Protein AF-A0A645AQX8-F1 (afdb_monomer_lite)

Structure (mmCIF, N/CA/C/O backbone):
data_AF-A0A645AQX8-F1
#
_entry.id   AF-A0A645AQX8-F1
#
loop_
_atom_site.group_PDB
_atom_site.id
_atom_site.type_symbol
_atom_site.label_atom_id
_atom_site.label_alt_id
_atom_site.label_comp_id
_atom_site.label_asym_id
_atom_site.label_entity_id
_atom_site.label_seq_id
_atom_site.pdbx_PDB_ins_code
_atom_site.Cartn_x
_atom_site.Cartn_y
_atom_site.Cartn_z
_atom_site.occupancy
_atom_site.B_iso_or_equiv
_atom_site.auth_seq_id
_atom_site.auth_comp_id
_atom_site.auth_asym_id
_atom_site.auth_atom_id
_atom_site.pdbx_PDB_model_num
ATOM 1 N N . MET A 1 1 ? -17.585 -3.314 25.090 1.00 40.69 1 MET A N 1
ATOM 2 C CA . MET A 1 1 ? -16.903 -2.001 25.121 1.00 40.69 1 MET A CA 1
ATOM 3 C C . MET A 1 1 ? -15.395 -2.207 25.067 1.00 40.69 1 MET A C 1
ATOM 5 O O . MET A 1 1 ? -14.748 -2.276 26.105 1.00 40.69 1 MET A O 1
ATOM 9 N N . LYS A 1 2 ? -14.821 -2.339 23.871 1.00 40.28 2 LYS A N 1
ATOM 10 C CA . LYS A 1 2 ? -13.381 -2.168 23.677 1.00 40.28 2 LYS A CA 1
ATOM 11 C C . LYS A 1 2 ? -13.240 -1.010 22.713 1.00 40.28 2 LYS A C 1
ATOM 13 O O . LYS A 1 2 ? -13.670 -1.098 21.578 1.00 40.28 2 LYS A O 1
ATOM 18 N N . GLN A 1 3 ? -12.727 0.087 23.245 1.00 47.09 3 GLN A N 1
ATOM 19 C CA . GLN A 1 3 ? -12.230 1.239 22.517 1.00 47.09 3 GLN A CA 1
ATOM 20 C C . GLN A 1 3 ? -11.579 0.762 21.211 1.00 47.09 3 GLN A C 1
ATOM 22 O O . GLN A 1 3 ? -10.535 0.112 21.274 1.00 47.09 3 GLN A O 1
ATOM 27 N N . THR A 1 4 ? -12.187 1.046 20.051 1.00 55.56 4 THR A N 1
ATOM 28 C CA . THR A 1 4 ? -11.494 0.995 18.754 1.00 55.56 4 THR A CA 1
ATOM 29 C C . THR A 1 4 ? -10.133 1.620 18.983 1.00 55.56 4 THR A C 1
ATOM 31 O O . THR A 1 4 ? -10.047 2.793 19.361 1.00 55.56 4 THR A O 1
ATOM 34 N N . ASN A 1 5 ? -9.081 0.806 18.900 1.00 65.19 5 ASN A N 1
ATOM 35 C CA . ASN A 1 5 ? -7.737 1.222 19.256 1.00 65.19 5 ASN A CA 1
ATOM 36 C C . ASN A 1 5 ? -7.328 2.319 18.273 1.00 65.19 5 ASN A C 1
ATOM 38 O O . ASN A 1 5 ? -6.826 2.027 17.195 1.00 65.19 5 ASN A O 1
ATOM 42 N N . ILE A 1 6 ? -7.528 3.585 18.648 1.00 69.81 6 ILE A N 1
ATOM 43 C CA . ILE A 1 6 ? -7.138 4.775 17.876 1.00 69.81 6 ILE A CA 1
ATOM 44 C C . ILE A 1 6 ? -5.691 4.645 17.376 1.00 69.81 6 ILE A C 1
ATOM 46 O O . ILE A 1 6 ? -5.378 5.057 16.267 1.00 69.81 6 ILE A O 1
ATOM 50 N N . LYS A 1 7 ? -4.832 3.969 18.150 1.00 73.94 7 LYS A N 1
ATOM 51 C CA . LYS A 1 7 ? -3.463 3.600 17.768 1.00 73.94 7 LYS A CA 1
ATOM 52 C C . LYS A 1 7 ? -3.387 2.814 16.451 1.00 73.94 7 LYS A C 1
ATOM 54 O O . LYS A 1 7 ? -2.573 3.153 15.604 1.00 73.94 7 LYS A O 1
ATOM 59 N N . TRP A 1 8 ? -4.233 1.803 16.254 1.00 72.06 8 TRP A N 1
ATOM 60 C CA . TRP A 1 8 ? -4.274 1.002 15.024 1.00 72.06 8 TRP A CA 1
ATOM 61 C C . TRP A 1 8 ? -4.798 1.794 13.830 1.00 72.06 8 TRP A C 1
ATOM 63 O O . TRP A 1 8 ? -4.246 1.683 12.739 1.00 72.06 8 TRP A O 1
ATOM 73 N N . LEU A 1 9 ? -5.805 2.642 14.047 1.00 75.75 9 LEU A N 1
ATOM 74 C CA . LEU A 1 9 ? -6.321 3.533 13.008 1.00 75.75 9 LEU A CA 1
ATOM 75 C C . LEU A 1 9 ? -5.257 4.551 12.563 1.00 75.75 9 LEU A C 1
ATOM 77 O O . LEU A 1 9 ? -5.088 4.787 11.370 1.00 75.75 9 LEU A O 1
ATOM 81 N N . ILE A 1 10 ? -4.483 5.091 13.508 1.00 78.38 10 ILE A N 1
ATOM 82 C CA . ILE A 1 10 ? -3.345 5.973 13.220 1.00 78.38 10 ILE A CA 1
ATOM 83 C C . ILE A 1 10 ? -2.245 5.220 12.457 1.00 78.38 10 ILE A C 1
ATOM 85 O O . ILE A 1 10 ? -1.746 5.741 11.465 1.00 78.38 10 ILE A O 1
ATOM 89 N N . ILE A 1 11 ? -1.891 3.993 12.862 1.00 80.88 11 ILE A N 1
ATOM 90 C CA . ILE A 1 11 ? -0.899 3.166 12.145 1.00 80.88 11 ILE A CA 1
ATOM 91 C C . ILE A 1 11 ? -1.341 2.923 10.698 1.00 80.88 11 ILE A C 1
ATOM 93 O O . ILE A 1 11 ? -0.543 3.080 9.776 1.00 80.88 11 ILE A O 1
ATOM 97 N N . PHE A 1 12 ? -2.616 2.591 10.489 1.00 79.50 12 PHE A N 1
ATOM 98 C CA . PHE A 1 12 ? -3.178 2.378 9.159 1.00 79.50 12 PHE A CA 1
ATOM 99 C C . PHE A 1 12 ? -3.123 3.647 8.292 1.00 79.50 12 PHE A C 1
ATOM 101 O O . PHE A 1 12 ? -2.710 3.584 7.135 1.00 79.50 12 PHE A O 1
ATOM 108 N N . LEU A 1 13 ? -3.465 4.809 8.857 1.00 82.12 13 LEU A N 1
ATOM 109 C CA . LEU A 1 13 ? -3.387 6.099 8.161 1.00 82.12 13 LEU A CA 1
ATOM 110 C C . LEU A 1 13 ? -1.949 6.498 7.807 1.00 82.12 13 LEU A C 1
ATOM 112 O O . LEU A 1 13 ? -1.690 6.964 6.697 1.00 82.12 13 LEU A O 1
ATOM 116 N N . ILE A 1 14 ? -0.996 6.291 8.719 1.00 83.69 14 ILE A N 1
ATOM 117 C CA . ILE A 1 14 ? 0.423 6.563 8.456 1.00 83.69 14 ILE A CA 1
ATOM 118 C C . ILE A 1 14 ? 0.928 5.658 7.329 1.00 83.69 14 ILE A C 1
ATOM 120 O O . ILE A 1 14 ? 1.584 6.131 6.406 1.00 83.69 14 ILE A O 1
ATOM 124 N N . PHE A 1 15 ? 0.575 4.371 7.351 1.00 83.69 15 PHE A N 1
ATOM 125 C CA . PHE A 1 15 ? 0.956 3.442 6.290 1.00 83.69 15 PHE A CA 1
ATOM 126 C C . PHE A 1 15 ? 0.419 3.883 4.919 1.00 83.69 15 PHE A C 1
ATOM 128 O O . PHE A 1 15 ? 1.177 3.960 3.953 1.00 83.69 15 PHE A O 1
ATOM 135 N N . PHE A 1 16 ? -0.864 4.250 4.839 1.00 82.38 16 PHE A N 1
ATOM 136 C CA . PHE A 1 16 ? -1.481 4.694 3.587 1.00 82.38 16 PHE A CA 1
ATOM 137 C C . PHE A 1 16 ? -0.885 6.000 3.054 1.00 82.38 16 PHE A C 1
ATOM 139 O O . PHE A 1 16 ? -0.641 6.122 1.852 1.00 82.38 16 PHE A O 1
ATOM 146 N N . THR A 1 17 ? -0.620 6.968 3.933 1.00 84.19 17 THR A N 1
ATOM 147 C CA . THR A 1 17 ? -0.016 8.246 3.531 1.00 84.19 17 THR A CA 1
ATOM 148 C C . THR A 1 17 ? 1.412 8.046 3.028 1.00 84.19 17 THR A C 1
ATOM 150 O O . THR A 1 17 ? 1.742 8.545 1.956 1.00 84.19 17 THR A O 1
ATOM 153 N N . VAL A 1 18 ? 2.235 7.240 3.707 1.00 86.06 18 VAL A N 1
ATOM 154 C CA . VAL A 1 18 ? 3.603 6.925 3.261 1.00 86.06 18 VAL A CA 1
ATOM 155 C C . VAL A 1 18 ? 3.602 6.184 1.920 1.00 86.06 18 VAL A C 1
ATOM 157 O O . VAL A 1 18 ? 4.316 6.589 1.002 1.00 86.06 18 VAL A O 1
ATOM 160 N N . CYS A 1 19 ? 2.766 5.154 1.753 1.00 84.81 19 CYS A N 1
ATOM 161 C CA . CYS A 1 19 ? 2.644 4.444 0.476 1.00 84.81 19 CYS A CA 1
ATOM 162 C C . CYS A 1 19 ? 2.191 5.366 -0.664 1.00 84.81 19 CYS A C 1
ATOM 164 O O . CYS A 1 19 ? 2.740 5.291 -1.763 1.00 84.81 19 CYS A O 1
ATOM 166 N N . SER A 1 20 ? 1.235 6.263 -0.407 1.00 84.56 20 SER A N 1
ATOM 167 C CA . SER A 1 20 ? 0.778 7.246 -1.393 1.00 84.56 20 SER A CA 1
ATOM 168 C C . SER A 1 20 ? 1.902 8.186 -1.832 1.00 84.56 20 SER A C 1
ATOM 170 O O . SER A 1 20 ? 1.992 8.501 -3.016 1.00 84.56 20 SER A O 1
ATOM 172 N N . GLN A 1 21 ? 2.752 8.633 -0.905 1.00 85.56 21 GLN A N 1
ATOM 173 C CA . GLN A 1 21 ? 3.865 9.534 -1.216 1.00 85.56 21 GLN A CA 1
ATOM 174 C C . GLN A 1 21 ? 4.958 8.825 -2.023 1.00 85.56 21 GLN A C 1
ATOM 176 O O . GLN A 1 21 ? 5.452 9.374 -3.004 1.00 85.56 21 GLN A O 1
ATOM 181 N N . ILE A 1 22 ? 5.285 7.577 -1.674 1.00 85.94 22 ILE A N 1
ATOM 182 C CA . ILE A 1 22 ? 6.249 6.759 -2.429 1.00 85.94 22 ILE A CA 1
ATOM 183 C C . ILE A 1 22 ? 5.734 6.488 -3.848 1.00 85.94 22 ILE A C 1
ATOM 185 O O . ILE A 1 22 ? 6.475 6.650 -4.817 1.00 85.94 22 ILE A O 1
ATOM 189 N N . GLY A 1 23 ? 4.457 6.122 -3.986 1.00 84.19 23 GLY A N 1
ATOM 190 C CA . GLY A 1 23 ? 3.836 5.909 -5.293 1.00 84.19 23 GLY A CA 1
ATOM 191 C C . GLY A 1 23 ? 3.847 7.175 -6.150 1.00 84.19 23 GLY A C 1
ATOM 192 O O . GLY A 1 23 ? 4.199 7.117 -7.327 1.00 84.19 23 GLY A O 1
ATOM 193 N N . PHE A 1 24 ? 3.538 8.327 -5.550 1.00 85.56 24 PHE A N 1
ATOM 194 C CA . PHE A 1 24 ? 3.593 9.613 -6.237 1.00 85.56 24 PHE A CA 1
ATOM 195 C C . PHE A 1 24 ? 5.020 10.004 -6.642 1.00 85.56 24 PHE A C 1
ATOM 197 O O . PHE A 1 24 ? 5.222 10.480 -7.754 1.00 85.56 24 PHE A O 1
ATOM 204 N N . TYR A 1 25 ? 6.021 9.756 -5.793 1.00 84.94 25 TYR A N 1
ATOM 205 C CA . TYR A 1 25 ? 7.426 10.006 -6.119 1.00 84.94 25 TYR A CA 1
ATOM 206 C C . TYR A 1 25 ? 7.879 9.204 -7.346 1.00 84.94 25 TYR A C 1
ATOM 208 O O . TYR A 1 25 ? 8.456 9.756 -8.282 1.00 84.94 25 TYR A O 1
ATOM 216 N N . ILE A 1 26 ? 7.581 7.903 -7.371 1.00 84.50 26 ILE A N 1
ATOM 217 C CA . ILE A 1 26 ? 7.980 7.021 -8.473 1.00 84.50 26 ILE A CA 1
ATOM 218 C C . ILE A 1 26 ? 7.207 7.376 -9.750 1.00 84.50 26 ILE A C 1
ATOM 220 O O . ILE A 1 26 ? 7.813 7.618 -10.792 1.00 84.50 26 ILE A O 1
ATOM 224 N N . GLY A 1 27 ? 5.875 7.458 -9.673 1.00 83.75 27 GLY A N 1
ATOM 225 C CA . GLY A 1 27 ? 5.033 7.770 -10.830 1.00 83.75 27 GLY A CA 1
ATOM 226 C C . GLY A 1 27 ? 5.273 9.178 -11.379 1.00 83.75 27 GLY A C 1
ATOM 227 O O . GLY A 1 27 ? 5.326 9.369 -12.592 1.00 83.75 27 GLY A O 1
ATOM 228 N N . GLY A 1 28 ? 5.484 10.154 -10.495 1.00 83.88 28 GLY A N 1
ATOM 229 C CA . GLY A 1 28 ? 5.767 11.541 -10.850 1.00 83.88 28 GLY A CA 1
ATOM 230 C C . GLY A 1 28 ? 7.104 11.712 -11.568 1.00 83.88 28 GLY A C 1
ATOM 231 O O . GLY A 1 28 ? 7.170 12.474 -12.532 1.00 83.88 28 GLY A O 1
ATOM 232 N N . ASN A 1 29 ? 8.140 10.969 -11.156 1.00 83.12 29 ASN A N 1
ATOM 233 C CA . ASN A 1 29 ? 9.432 10.952 -11.848 1.00 83.12 29 ASN A CA 1
ATOM 234 C C . ASN A 1 29 ? 9.326 10.345 -13.251 1.00 83.12 29 ASN A C 1
ATOM 236 O O . ASN A 1 29 ? 9.894 10.888 -14.193 1.00 83.12 29 ASN A O 1
ATOM 240 N N . ILE A 1 30 ? 8.573 9.253 -13.409 1.00 85.62 30 ILE A N 1
ATOM 241 C CA . ILE A 1 30 ? 8.384 8.600 -14.714 1.00 85.62 30 ILE A CA 1
ATOM 242 C C . ILE A 1 30 ? 7.589 9.500 -15.671 1.00 85.62 30 ILE A C 1
ATOM 244 O O . ILE A 1 30 ? 7.911 9.588 -16.852 1.00 85.62 30 ILE A O 1
ATOM 248 N N . ALA A 1 31 ? 6.562 10.185 -15.169 1.00 84.81 31 ALA A N 1
ATOM 249 C CA . ALA A 1 31 ? 5.692 11.038 -15.975 1.00 84.81 31 ALA A CA 1
ATOM 250 C C . ALA A 1 31 ? 6.229 12.472 -16.179 1.00 84.81 31 ALA A C 1
ATOM 252 O O . ALA A 1 31 ? 5.581 13.271 -16.852 1.00 84.81 31 ALA A O 1
ATOM 253 N N . GLY A 1 32 ? 7.383 12.825 -15.596 1.00 83.56 32 GLY A N 1
ATOM 254 C CA . GLY A 1 32 ? 7.996 14.155 -15.734 1.00 83.56 32 GLY A CA 1
ATOM 255 C C . GLY A 1 32 ? 7.220 15.300 -15.066 1.00 83.56 32 GLY A C 1
ATOM 256 O O . GLY A 1 32 ? 7.485 16.466 -15.332 1.00 83.56 32 GLY A O 1
ATOM 257 N N . ILE A 1 33 ? 6.264 14.981 -14.192 1.00 83.88 33 ILE A N 1
ATOM 258 C CA . ILE A 1 33 ? 5.388 15.930 -13.475 1.00 83.88 33 ILE A CA 1
ATOM 259 C C . ILE A 1 33 ? 5.842 16.154 -12.026 1.00 83.88 33 ILE A C 1
ATOM 261 O O . ILE A 1 33 ? 5.086 16.663 -11.193 1.00 83.88 33 ILE A O 1
ATOM 265 N N . TYR A 1 34 ? 7.077 15.773 -11.702 1.00 77.69 34 TYR A N 1
ATOM 266 C CA . TYR A 1 34 ? 7.644 15.919 -10.367 1.00 77.69 34 TYR A CA 1
ATOM 267 C C . TYR A 1 34 ? 8.042 17.376 -10.080 1.00 77.69 34 TYR A C 1
ATOM 269 O O . TYR A 1 34 ? 9.206 17.758 -10.153 1.00 77.69 34 TYR A O 1
ATOM 277 N N . ASN A 1 35 ? 7.040 18.191 -9.753 1.00 84.12 35 ASN A N 1
ATOM 278 C CA . ASN A 1 35 ? 7.194 19.585 -9.347 1.00 84.12 35 ASN A CA 1
ATOM 279 C C . ASN A 1 35 ? 6.829 19.761 -7.872 1.00 84.12 35 ASN A C 1
ATOM 281 O O . ASN A 1 35 ? 5.956 19.063 -7.350 1.00 84.12 35 ASN A O 1
ATOM 285 N N . LEU A 1 36 ? 7.449 20.749 -7.220 1.00 81.31 36 LEU A N 1
ATOM 286 C CA . LEU A 1 36 ? 7.203 21.077 -5.811 1.00 81.31 36 LEU A CA 1
ATOM 287 C C . LEU A 1 36 ? 5.712 21.336 -5.526 1.00 81.31 36 LEU A C 1
ATOM 289 O O . LEU A 1 36 ? 5.196 20.915 -4.494 1.00 81.31 36 LEU A O 1
ATOM 293 N N . GLU A 1 37 ? 5.009 21.961 -6.472 1.00 84.56 37 GLU A N 1
ATOM 294 C CA . GLU A 1 37 ? 3.569 22.228 -6.392 1.00 84.56 37 GLU A CA 1
ATOM 295 C C . GLU A 1 37 ? 2.738 20.943 -6.327 1.00 84.56 37 GLU A C 1
ATOM 297 O O . GLU A 1 37 ? 1.824 20.831 -5.511 1.00 84.56 37 GLU A O 1
ATOM 302 N N . ASN A 1 38 ? 3.095 19.933 -7.122 1.00 83.44 38 ASN A N 1
ATOM 303 C CA . ASN A 1 38 ? 2.366 18.668 -7.152 1.00 83.44 38 ASN A CA 1
ATOM 304 C C . ASN A 1 38 ? 2.648 17.821 -5.900 1.00 83.44 38 ASN A C 1
ATOM 306 O O . ASN A 1 38 ? 1.757 17.120 -5.416 1.00 83.44 38 ASN A O 1
ATOM 310 N N . ILE A 1 39 ? 3.859 17.925 -5.338 1.00 83.81 39 ILE A N 1
ATOM 311 C CA . ILE A 1 39 ? 4.218 17.310 -4.050 1.00 83.81 39 ILE A CA 1
ATOM 312 C C . ILE A 1 39 ? 3.411 17.959 -2.922 1.00 83.81 39 ILE A C 1
ATOM 314 O O . ILE A 1 39 ? 2.798 17.268 -2.111 1.00 83.81 39 ILE A O 1
ATOM 318 N N . ALA A 1 40 ? 3.356 19.292 -2.889 1.00 84.31 40 ALA A N 1
ATOM 319 C CA . ALA A 1 40 ? 2.558 20.014 -1.907 1.00 84.31 40 ALA A CA 1
ATOM 320 C C . ALA A 1 40 ? 1.067 19.653 -2.028 1.00 84.31 40 ALA A C 1
ATOM 322 O O . ALA A 1 40 ? 0.421 19.366 -1.022 1.00 84.31 40 ALA A O 1
ATOM 323 N N . ALA A 1 41 ? 0.536 19.576 -3.252 1.00 85.94 41 ALA A N 1
ATOM 324 C CA . ALA A 1 41 ? -0.854 19.211 -3.504 1.00 85.94 41 ALA A CA 1
ATOM 325 C C . ALA A 1 41 ? -1.190 17.787 -3.029 1.00 85.94 41 ALA A C 1
ATOM 327 O O . ALA A 1 41 ? -2.218 17.577 -2.384 1.00 85.94 41 ALA A O 1
ATOM 328 N N . THR A 1 42 ? -0.321 16.806 -3.284 1.00 86.25 42 THR A N 1
ATOM 329 C CA . THR A 1 42 ? -0.527 15.425 -2.812 1.00 86.25 42 THR A CA 1
ATOM 330 C C . THR A 1 42 ? -0.389 15.293 -1.300 1.00 86.25 42 THR A C 1
ATOM 332 O O . THR A 1 42 ? -1.146 14.546 -0.672 1.00 86.25 42 THR A O 1
ATOM 335 N N . LEU A 1 43 ? 0.533 16.029 -0.680 1.00 86.38 43 LEU A N 1
ATOM 336 C CA . LEU A 1 43 ? 0.703 16.032 0.771 1.00 86.38 43 LEU A CA 1
ATOM 337 C C . LEU A 1 43 ? -0.502 16.668 1.480 1.00 86.38 43 LEU A C 1
ATOM 339 O O . LEU A 1 43 ? -1.025 16.102 2.440 1.00 86.38 43 LEU A O 1
ATOM 343 N N . VAL A 1 44 ? -1.008 17.789 0.961 1.00 88.56 44 VAL A N 1
ATOM 344 C CA . VAL A 1 44 ? -2.221 18.449 1.467 1.00 88.56 44 VAL A CA 1
ATOM 345 C C . VAL A 1 44 ? -3.460 17.580 1.229 1.00 88.56 44 VAL A C 1
ATOM 347 O O . VAL A 1 44 ? -4.250 17.364 2.144 1.00 88.56 44 VAL 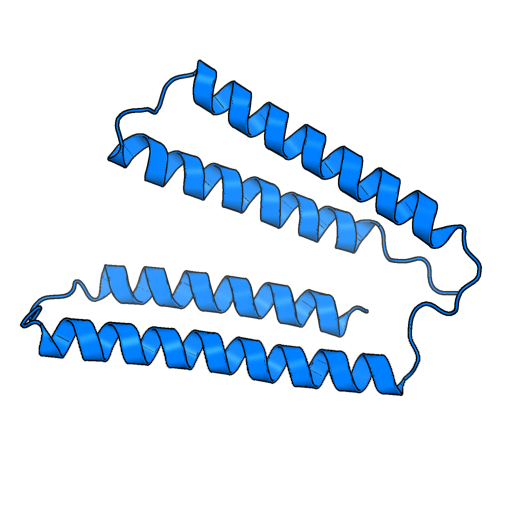A O 1
ATOM 350 N N . GLY A 1 45 ? -3.613 17.003 0.035 1.00 87.00 45 GLY A N 1
ATOM 351 C CA . GLY A 1 45 ? -4.750 16.138 -0.291 1.00 87.00 45 GLY A CA 1
ATOM 352 C C . GLY A 1 45 ? -4.826 14.893 0.598 1.00 87.00 45 GLY A C 1
ATOM 353 O O . GLY A 1 45 ? -5.884 14.579 1.145 1.00 87.00 45 GLY A O 1
ATOM 354 N N . SER A 1 46 ? -3.696 14.211 0.803 1.00 85.81 46 SER A N 1
ATOM 355 C CA . SER A 1 46 ? -3.630 13.008 1.647 1.00 85.81 46 SER A CA 1
ATOM 356 C C . SER A 1 46 ? -3.859 13.299 3.136 1.00 85.81 46 SER A C 1
ATOM 358 O O . SER A 1 46 ? -4.518 12.514 3.825 1.00 85.81 46 SER A O 1
ATOM 360 N N . SER A 1 47 ? -3.389 14.442 3.638 1.00 84.94 47 SER A N 1
ATOM 361 C CA . SER A 1 47 ? -3.630 14.859 5.025 1.00 84.94 47 SER A CA 1
ATOM 362 C C . SER A 1 47 ? -5.085 15.279 5.263 1.00 84.94 47 SER A C 1
ATOM 364 O O . SER A 1 47 ? -5.683 14.839 6.246 1.00 84.94 47 SER A O 1
ATOM 366 N N . ILE A 1 48 ? -5.709 16.014 4.335 1.00 88.94 48 ILE A N 1
ATOM 367 C CA . ILE A 1 48 ? -7.146 16.337 4.398 1.00 88.94 48 ILE A CA 1
ATOM 368 C C . ILE A 1 48 ? -7.993 15.058 4.377 1.00 88.94 48 ILE A C 1
ATOM 370 O O . ILE A 1 48 ? -8.873 14.891 5.223 1.00 88.94 48 ILE A O 1
ATOM 374 N N . ALA A 1 49 ? -7.705 14.125 3.465 1.00 86.38 49 ALA A N 1
ATOM 375 C CA . ALA A 1 49 ? -8.418 12.851 3.385 1.00 86.38 49 ALA A CA 1
ATOM 376 C C . ALA A 1 49 ? -8.312 12.04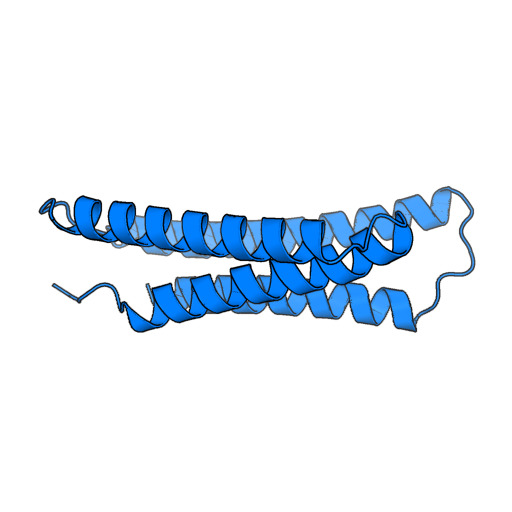8 4.694 1.00 86.38 49 ALA A C 1
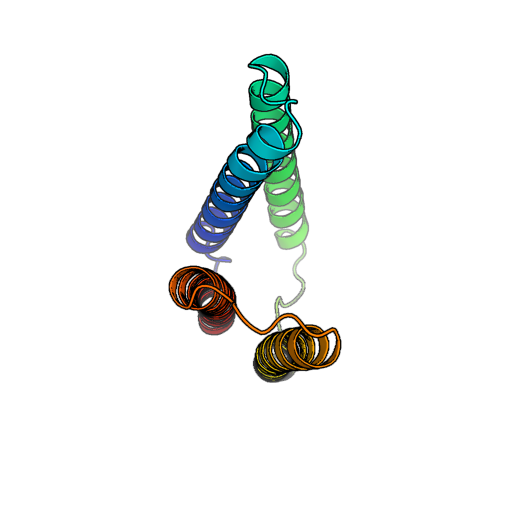ATOM 378 O O . ALA A 1 49 ? -9.305 11.499 5.175 1.00 86.38 49 ALA A O 1
ATOM 379 N N . SER A 1 50 ? -7.127 12.043 5.312 1.00 84.81 50 SER A N 1
ATOM 380 C CA . SER A 1 50 ? -6.889 11.382 6.599 1.00 84.81 50 SER A CA 1
ATOM 381 C C . SER A 1 50 ? -7.733 11.995 7.722 1.00 84.81 50 SER A C 1
ATOM 383 O O . SER A 1 50 ? -8.354 11.266 8.495 1.00 84.81 50 SER A O 1
ATOM 385 N N . ILE A 1 51 ? -7.815 13.329 7.790 1.00 85.44 51 ILE A N 1
ATOM 386 C CA . ILE A 1 51 ? -8.625 14.045 8.789 1.00 85.44 51 ILE A CA 1
ATOM 387 C C . ILE A 1 51 ? -10.113 13.734 8.608 1.00 85.44 51 ILE A C 1
ATOM 389 O O . ILE A 1 51 ? -10.797 13.420 9.583 1.00 85.44 51 ILE A O 1
ATOM 393 N N . ILE A 1 52 ? -10.614 13.770 7.369 1.00 86.88 52 ILE A N 1
ATOM 394 C CA . ILE A 1 52 ? -12.014 13.448 7.060 1.00 86.88 52 ILE A CA 1
ATOM 395 C C . ILE A 1 52 ? -12.348 12.024 7.524 1.00 86.88 52 ILE A C 1
ATOM 397 O O . ILE A 1 52 ? -13.367 11.812 8.184 1.00 86.88 52 ILE A O 1
ATOM 401 N N . LEU A 1 53 ? -11.471 11.057 7.248 1.00 85.19 53 LEU A N 1
ATOM 402 C CA . LEU A 1 53 ? -11.668 9.661 7.634 1.00 85.19 53 LEU A CA 1
ATOM 403 C C . LEU A 1 53 ? -11.707 9.480 9.161 1.00 85.19 53 LEU A C 1
ATOM 405 O O . LEU A 1 53 ? -12.561 8.754 9.678 1.00 85.19 53 LEU A O 1
ATOM 409 N N . VAL A 1 54 ? -10.849 10.190 9.900 1.00 83.75 54 VAL A N 1
ATOM 410 C CA . VAL A 1 54 ? -10.876 10.210 11.373 1.00 83.75 54 VAL A CA 1
ATOM 411 C C . VAL A 1 54 ? -12.195 10.784 11.893 1.00 83.75 54 VAL A C 1
ATOM 413 O O . VAL A 1 54 ? -12.822 10.178 12.762 1.00 83.75 54 VAL A O 1
ATOM 416 N N . VAL A 1 55 ? -12.653 11.916 11.349 1.00 83.44 55 VAL A N 1
ATOM 417 C CA . VAL A 1 55 ? -13.908 12.564 11.769 1.00 83.44 55 VAL A CA 1
ATOM 418 C C . VAL A 1 55 ? -15.110 11.652 11.526 1.00 83.44 55 VAL A C 1
ATOM 420 O O . VAL A 1 55 ? -15.941 11.491 12.422 1.00 83.44 55 VAL A O 1
ATOM 423 N N . ILE A 1 56 ? -15.183 11.014 10.353 1.00 82.75 56 ILE A N 1
ATOM 424 C CA . ILE A 1 56 ? -16.237 10.043 10.029 1.00 82.75 56 ILE A CA 1
ATOM 425 C C . ILE A 1 56 ? -16.222 8.895 11.038 1.00 82.75 56 ILE A C 1
ATOM 427 O O . ILE A 1 56 ? -17.268 8.559 11.590 1.00 82.75 56 ILE A O 1
ATOM 431 N N . THR A 1 57 ? -15.045 8.336 11.329 1.00 76.81 57 THR A N 1
ATOM 432 C CA . THR A 1 57 ? -14.917 7.187 12.236 1.00 76.81 57 THR A CA 1
ATOM 433 C C . THR A 1 57 ? -15.333 7.541 13.665 1.00 76.81 57 THR A C 1
ATOM 435 O O . THR A 1 57 ? -16.118 6.824 14.282 1.00 76.81 57 THR A O 1
ATOM 438 N N . ILE A 1 58 ? -14.885 8.689 14.184 1.00 77.94 58 ILE A N 1
ATOM 439 C CA . ILE A 1 58 ? -15.266 9.163 15.523 1.00 77.94 58 ILE A CA 1
ATOM 440 C C . ILE A 1 58 ? -16.776 9.408 15.603 1.00 77.94 58 ILE A C 1
ATOM 442 O O . ILE A 1 58 ? -17.405 9.071 16.606 1.00 77.94 58 ILE A O 1
ATOM 446 N N . ASN A 1 59 ? -17.374 10.000 14.566 1.00 75.06 59 ASN A N 1
ATOM 447 C CA . ASN A 1 59 ? -18.804 10.291 14.557 1.00 75.06 59 ASN A CA 1
ATOM 448 C C . ASN A 1 59 ? -19.657 9.022 14.413 1.00 75.06 59 ASN A C 1
ATOM 450 O O . ASN A 1 59 ? -20.734 8.930 15.000 1.00 75.06 59 ASN A O 1
ATOM 454 N N . HIS A 1 60 ? -19.168 8.030 13.670 1.00 67.12 60 HIS A N 1
ATOM 455 C CA . HIS A 1 60 ? -19.825 6.738 13.515 1.00 67.12 60 HIS A CA 1
ATOM 456 C C . HIS A 1 60 ? -19.822 5.941 14.829 1.00 67.12 60 HIS A C 1
ATOM 458 O O . HIS A 1 60 ? -20.861 5.417 15.226 1.00 67.12 60 HIS A O 1
ATOM 464 N N . ASN A 1 61 ? -18.712 5.965 15.573 1.00 65.56 61 ASN A N 1
ATOM 465 C CA . ASN A 1 61 ? -18.565 5.230 16.837 1.00 65.56 61 ASN A CA 1
ATOM 466 C C . ASN A 1 61 ? -19.332 5.854 18.018 1.00 65.56 61 ASN A C 1
ATOM 468 O O . ASN A 1 61 ? -19.389 5.269 19.097 1.00 65.56 61 ASN A O 1
ATOM 472 N N . LYS A 1 62 ? -19.966 7.022 17.831 1.00 63.44 62 LYS A N 1
ATOM 473 C CA . LYS A 1 62 ? -20.943 7.571 18.790 1.00 63.44 62 LYS A CA 1
ATOM 474 C C . LYS A 1 62 ? -22.292 6.848 18.740 1.00 63.44 62 LYS A C 1
ATOM 476 O O . LYS A 1 62 ? -23.083 6.987 19.671 1.00 63.44 62 LYS A O 1
ATOM 481 N N . LYS A 1 63 ? -22.588 6.105 17.668 1.00 59.56 63 LYS A N 1
ATOM 482 C CA . LYS A 1 63 ? -23.809 5.300 17.578 1.00 59.56 63 LYS A CA 1
ATOM 483 C C . LYS A 1 63 ? -23.583 3.984 18.317 1.00 59.56 63 LYS A C 1
ATOM 485 O O . LYS A 1 63 ? -22.630 3.270 18.038 1.00 59.56 63 LYS A O 1
ATOM 490 N N . ASN A 1 64 ? -24.480 3.668 19.248 1.00 57.78 64 ASN A N 1
ATOM 491 C CA . ASN A 1 64 ? -24.414 2.512 20.149 1.00 57.78 64 ASN A CA 1
ATOM 492 C C . ASN A 1 64 ? -24.789 1.190 19.437 1.00 57.78 64 ASN A C 1
ATOM 494 O O . ASN A 1 64 ? -25.595 0.402 19.925 1.00 57.78 64 ASN A O 1
ATOM 498 N N . ILE A 1 65 ? -24.276 0.998 18.223 1.00 61.66 65 ILE A N 1
ATOM 499 C CA . ILE A 1 65 ? -24.485 -0.198 17.410 1.00 61.66 65 ILE A CA 1
ATOM 500 C C . ILE A 1 65 ? -23.362 -1.169 17.796 1.00 61.66 65 ILE A C 1
ATOM 502 O O . ILE A 1 65 ? -22.206 -0.741 17.833 1.00 61.66 65 ILE A O 1
ATOM 506 N N . PRO A 1 66 ? -23.650 -2.441 18.123 1.00 61.38 66 PRO A N 1
ATOM 507 C CA . PRO A 1 66 ? -22.594 -3.419 18.357 1.00 61.38 66 PRO A CA 1
ATOM 508 C C . PRO A 1 6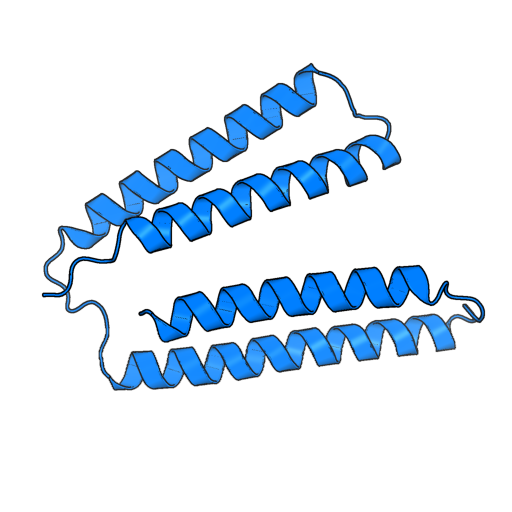6 ? -21.684 -3.492 17.123 1.00 61.38 66 PRO A C 1
ATOM 510 O O . PRO A 1 66 ? -22.160 -3.672 16.006 1.00 61.38 66 PRO A O 1
ATOM 513 N N . GLU A 1 67 ? -20.384 -3.292 17.346 1.00 63.28 67 GLU A N 1
ATOM 514 C CA . GLU A 1 67 ? -19.400 -3.025 16.289 1.00 63.28 67 GLU A CA 1
ATOM 515 C C . GLU A 1 67 ? -19.223 -4.228 15.352 1.00 63.28 67 GLU A C 1
ATOM 517 O O . GLU A 1 67 ? -19.199 -4.048 14.139 1.00 63.28 67 GLU A O 1
ATOM 522 N N . PHE A 1 68 ? -19.183 -5.452 15.893 1.00 63.97 68 PHE A N 1
ATOM 523 C CA . PHE A 1 68 ? -19.119 -6.695 15.123 1.00 63.97 68 PHE A CA 1
ATOM 524 C C . PHE A 1 68 ? -19.728 -7.871 15.901 1.00 63.97 68 PHE A C 1
ATOM 526 O O . PHE A 1 68 ? -19.463 -8.041 17.090 1.00 63.97 68 PHE A O 1
ATOM 533 N N . ASP A 1 69 ? -20.525 -8.692 15.214 1.00 76.06 69 ASP A N 1
ATOM 534 C CA . ASP A 1 69 ? -20.942 -10.022 15.680 1.00 76.06 69 ASP A CA 1
ATOM 535 C C . ASP A 1 69 ? -19.802 -11.035 15.439 1.00 76.06 69 ASP A C 1
ATOM 537 O O . ASP A 1 69 ? -19.024 -10.880 14.492 1.00 76.06 69 ASP A O 1
ATOM 541 N N . GLU A 1 70 ? -19.697 -12.093 16.249 1.00 75.88 70 GLU A N 1
ATOM 542 C CA . GLU A 1 70 ? -18.647 -13.122 16.124 1.00 75.88 70 GLU A CA 1
ATOM 543 C C . GLU A 1 70 ? -18.629 -13.739 14.718 1.00 75.88 70 GLU A C 1
ATOM 545 O O . GLU A 1 70 ? -17.571 -14.003 14.133 1.00 75.88 70 GLU A O 1
ATOM 550 N N . ARG A 1 71 ? -19.819 -13.887 14.125 1.00 76.94 71 ARG A N 1
ATOM 551 C CA . ARG A 1 71 ? -19.997 -14.368 12.754 1.00 76.94 71 ARG A CA 1
ATOM 552 C C . ARG A 1 71 ? -19.377 -13.428 11.719 1.00 76.94 71 ARG A C 1
ATOM 554 O O . ARG A 1 71 ? -18.810 -13.896 10.731 1.00 76.94 71 ARG A O 1
ATOM 561 N N . SER A 1 72 ? -19.447 -12.120 11.948 1.00 78.75 72 SER A N 1
ATOM 562 C CA . SER A 1 72 ? -18.874 -11.110 11.057 1.00 78.75 72 SER A CA 1
ATOM 563 C C . SER A 1 72 ? -17.347 -11.120 11.104 1.00 78.75 72 SER A C 1
ATOM 565 O O . SER A 1 72 ? -16.719 -11.022 10.054 1.00 78.75 72 SER A O 1
ATOM 567 N N . ILE A 1 73 ? -16.741 -11.328 12.279 1.00 78.44 73 ILE A N 1
ATOM 568 C CA . ILE A 1 73 ? -15.277 -11.432 12.429 1.00 78.44 73 ILE A CA 1
ATOM 569 C C . ILE A 1 73 ? -14.746 -12.668 11.692 1.00 78.44 73 ILE A C 1
ATOM 571 O O . ILE A 1 73 ? -13.776 -12.582 10.933 1.00 78.44 73 ILE A O 1
ATOM 575 N N . ALA A 1 74 ? -15.415 -13.815 11.854 1.00 81.88 74 ALA A N 1
ATOM 576 C CA . ALA A 1 74 ? -15.064 -15.039 11.136 1.00 81.88 74 ALA A CA 1
ATOM 577 C C . ALA A 1 74 ? -15.167 -14.857 9.610 1.00 81.88 74 ALA A C 1
ATOM 579 O O . ALA A 1 74 ? -14.282 -15.290 8.867 1.00 81.88 74 ALA A O 1
ATOM 580 N N . LEU A 1 75 ? -16.208 -14.161 9.140 1.00 83.69 75 LEU A N 1
ATOM 581 C CA . LEU A 1 75 ? -16.376 -13.837 7.725 1.00 83.69 75 LEU A CA 1
ATOM 582 C C . LEU A 1 75 ? -15.257 -12.913 7.219 1.00 83.69 75 LEU A C 1
ATOM 584 O O . LEU A 1 75 ? -14.684 -13.174 6.166 1.00 83.69 75 LEU A O 1
ATOM 588 N N . MET A 1 76 ? -14.898 -11.878 7.983 1.00 82.19 76 MET A N 1
ATOM 589 C CA . MET A 1 76 ? -13.846 -10.918 7.626 1.00 82.19 76 MET A CA 1
ATOM 590 C C . MET A 1 76 ? -12.477 -11.587 7.480 1.00 82.19 76 MET A C 1
ATOM 592 O O . MET A 1 76 ? -11.729 -11.285 6.550 1.00 82.19 76 MET A O 1
ATOM 596 N N . LYS A 1 77 ? -12.172 -12.550 8.356 1.00 82.94 77 LYS A N 1
ATOM 597 C CA . LYS A 1 77 ? -10.957 -13.363 8.264 1.00 82.94 77 LYS A CA 1
ATOM 598 C C . LYS A 1 77 ? -10.945 -14.232 7.006 1.00 82.94 77 LYS A C 1
ATOM 600 O O . LYS A 1 77 ? -9.937 -14.288 6.309 1.00 82.94 77 LYS A O 1
ATOM 605 N N . ASN A 1 78 ? -12.058 -14.885 6.682 1.00 85.06 78 ASN A N 1
ATOM 606 C CA . ASN A 1 78 ? -12.139 -15.714 5.479 1.00 85.06 78 ASN A CA 1
ATOM 607 C C . ASN A 1 78 ? -12.023 -14.865 4.208 1.00 85.06 78 ASN A C 1
ATOM 609 O O . ASN A 1 78 ? -11.249 -15.195 3.313 1.00 85.06 78 ASN A O 1
ATOM 613 N N . VAL A 1 79 ? -12.732 -13.736 4.154 1.00 86.62 79 VAL A N 1
ATOM 614 C CA . VAL A 1 79 ? -12.677 -12.791 3.031 1.00 86.62 79 VAL A CA 1
ATOM 615 C C . VAL A 1 79 ? -11.259 -12.261 2.824 1.00 86.62 79 VAL A C 1
ATOM 617 O O . VAL A 1 79 ? -10.800 -12.214 1.687 1.00 86.62 79 VAL A O 1
ATOM 620 N N . SER A 1 80 ? -10.522 -11.930 3.886 1.00 85.94 80 SER A N 1
ATOM 621 C CA . SER A 1 80 ? -9.141 -11.459 3.729 1.00 85.94 80 SER A CA 1
ATOM 622 C C . SER A 1 80 ? -8.199 -12.529 3.202 1.00 85.94 80 SER A C 1
ATOM 624 O O . SER A 1 80 ? -7.360 -12.230 2.352 1.00 85.94 80 SER A O 1
ATOM 626 N N . HIS A 1 81 ? -8.379 -13.784 3.621 1.00 86.25 81 HIS A N 1
ATOM 627 C CA . HIS A 1 81 ? -7.657 -14.904 3.035 1.00 86.25 81 HIS A CA 1
ATOM 628 C C . HIS A 1 81 ? -7.982 -15.062 1.545 1.00 86.25 81 HIS A C 1
ATOM 630 O O . HIS A 1 81 ? -7.052 -15.202 0.751 1.00 86.25 81 HIS A O 1
ATOM 636 N N . TYR A 1 82 ? -9.254 -14.982 1.141 1.00 89.38 82 TYR A N 1
ATOM 637 C CA . TYR A 1 82 ? -9.632 -15.051 -0.274 1.00 89.38 82 TYR A CA 1
ATOM 638 C C . TYR A 1 82 ? -9.031 -13.907 -1.093 1.00 89.38 82 TYR A C 1
ATOM 640 O O . TYR A 1 82 ? -8.471 -14.156 -2.157 1.00 89.38 82 TYR A O 1
ATOM 648 N N . ILE A 1 83 ? -9.084 -12.673 -0.585 1.00 88.31 83 ILE A N 1
ATOM 649 C CA . ILE A 1 83 ? -8.510 -11.503 -1.260 1.00 88.31 83 ILE A CA 1
ATOM 650 C C . ILE A 1 83 ? -6.993 -11.659 -1.409 1.00 88.31 83 ILE A C 1
ATOM 652 O O . ILE A 1 83 ? -6.466 -11.446 -2.498 1.00 88.31 83 ILE A O 1
ATOM 656 N N . ALA A 1 84 ? -6.288 -12.086 -0.357 1.00 89.00 84 ALA A N 1
ATOM 657 C CA . ALA A 1 84 ? -4.845 -12.312 -0.413 1.00 89.00 84 ALA A CA 1
ATOM 658 C C . ALA A 1 84 ? -4.463 -13.350 -1.483 1.00 89.00 84 ALA A C 1
ATOM 660 O O . ALA A 1 84 ? -3.559 -13.112 -2.284 1.00 89.00 84 ALA A O 1
ATOM 661 N N . HIS A 1 85 ? -5.188 -14.472 -1.547 1.00 89.44 85 HIS A N 1
ATOM 662 C CA . HIS A 1 85 ? -4.955 -15.491 -2.572 1.00 89.44 85 HIS A CA 1
ATOM 663 C C . HIS A 1 85 ? -5.313 -14.986 -3.972 1.00 89.44 85 HIS A C 1
ATOM 665 O O . HIS A 1 85 ? -4.568 -15.251 -4.910 1.00 89.44 85 HIS A O 1
ATOM 671 N N . ALA A 1 86 ? -6.399 -14.225 -4.121 1.00 91.62 86 ALA A N 1
ATOM 672 C CA . ALA A 1 86 ? -6.788 -13.639 -5.399 1.00 91.62 86 ALA A CA 1
ATOM 673 C C . ALA A 1 86 ? -5.710 -12.687 -5.941 1.00 91.62 86 ALA A C 1
ATOM 675 O O . ALA A 1 86 ? -5.352 -12.789 -7.111 1.00 91.62 86 ALA A O 1
ATOM 676 N N . PHE A 1 87 ? -5.133 -11.821 -5.100 1.00 90.19 87 PHE A N 1
ATOM 677 C CA . PHE A 1 87 ? -4.030 -10.936 -5.500 1.00 90.19 87 PHE A CA 1
ATOM 678 C C . PHE A 1 87 ? -2.789 -11.711 -5.960 1.00 90.19 87 PHE A C 1
ATOM 680 O O . PHE A 1 87 ? -2.192 -11.367 -6.983 1.00 90.19 87 PHE A O 1
ATOM 687 N N . LEU A 1 88 ? -2.414 -12.778 -5.249 1.00 91.44 88 LEU A N 1
ATOM 688 C CA . LEU A 1 88 ? -1.299 -13.640 -5.654 1.00 91.44 88 LEU A CA 1
ATOM 689 C C . LEU A 1 88 ? -1.590 -14.372 -6.971 1.00 91.44 88 LEU A C 1
ATOM 691 O O . LEU A 1 88 ? -0.716 -14.469 -7.830 1.00 91.44 88 LEU A O 1
ATOM 695 N N . LEU A 1 89 ? -2.826 -14.837 -7.160 1.00 93.56 89 LEU A N 1
ATOM 696 C CA . LEU A 1 89 ? -3.253 -15.514 -8.382 1.00 93.56 89 LEU A CA 1
ATOM 697 C C . LEU A 1 89 ? -3.206 -14.551 -9.577 1.00 93.56 89 LEU A C 1
ATOM 699 O O . LEU A 1 89 ? -2.602 -14.874 -10.595 1.00 93.56 89 LEU A O 1
ATOM 703 N N . ILE A 1 90 ? -3.746 -13.338 -9.428 1.00 92.94 90 ILE A N 1
ATOM 704 C CA . ILE A 1 90 ? -3.669 -12.280 -10.447 1.00 92.94 90 ILE A CA 1
ATOM 705 C C . ILE A 1 90 ? -2.208 -11.977 -10.797 1.00 92.94 90 ILE A C 1
ATOM 707 O O . ILE A 1 90 ? -1.865 -11.892 -11.973 1.00 92.94 90 ILE A O 1
ATOM 711 N N . SER A 1 91 ? -1.333 -11.883 -9.795 1.00 89.38 91 SER A N 1
ATOM 712 C CA 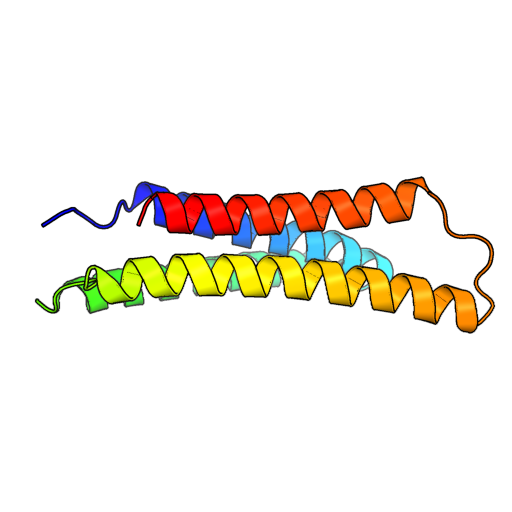. SER A 1 91 ? 0.102 -11.642 -10.004 1.00 89.38 91 SER A CA 1
ATOM 713 C C . SER A 1 91 ? 0.759 -12.760 -10.823 1.00 89.38 91 SER A C 1
ATOM 715 O O . SER A 1 91 ? 1.546 -12.493 -11.727 1.00 89.38 91 SER A O 1
ATOM 717 N N . CYS A 1 92 ? 0.395 -14.016 -10.554 1.00 89.62 92 CYS A N 1
ATOM 718 C CA . CYS A 1 92 ? 0.864 -15.170 -11.319 1.00 89.62 92 CYS A CA 1
ATOM 719 C C . CYS A 1 92 ? 0.362 -15.135 -12.773 1.00 89.62 92 CYS A C 1
ATOM 721 O O . CYS A 1 92 ? 1.141 -15.328 -13.706 1.00 89.62 92 CYS A O 1
ATOM 723 N N . VAL A 1 93 ? -0.918 -14.807 -12.977 1.00 93.44 93 VAL A N 1
ATOM 724 C CA . VAL A 1 93 ? -1.515 -14.663 -14.315 1.00 93.44 93 VAL A CA 1
ATOM 725 C C . VAL A 1 93 ? -0.822 -13.563 -15.113 1.00 93.44 93 VAL A C 1
ATOM 727 O O . VAL A 1 93 ? -0.529 -13.768 -16.285 1.00 93.44 93 VAL A O 1
ATOM 730 N N . ILE A 1 94 ? -0.506 -12.426 -14.490 1.00 90.50 94 ILE A N 1
ATOM 731 C CA . ILE A 1 94 ? 0.221 -11.333 -15.146 1.00 90.50 94 ILE A CA 1
ATOM 732 C C . ILE A 1 94 ? 1.574 -11.831 -15.665 1.00 90.50 94 ILE A C 1
ATOM 734 O O . ILE A 1 94 ? 1.876 -11.640 -16.839 1.00 90.50 94 ILE A O 1
ATOM 738 N N . ILE A 1 95 ? 2.360 -12.526 -14.837 1.00 87.94 95 ILE A N 1
ATOM 739 C CA . ILE A 1 95 ? 3.671 -13.059 -15.247 1.00 87.94 95 ILE A CA 1
ATOM 740 C C . ILE A 1 95 ? 3.527 -14.053 -16.411 1.00 87.94 95 ILE A C 1
ATOM 742 O O . ILE A 1 95 ? 4.297 -13.993 -17.371 1.00 87.94 95 ILE A O 1
ATOM 746 N N . LEU A 1 96 ? 2.517 -14.928 -16.368 1.00 88.69 96 LEU A N 1
ATOM 747 C CA . LEU A 1 96 ? 2.230 -15.864 -17.458 1.00 88.69 96 LEU A CA 1
ATOM 748 C C . LEU A 1 96 ? 1.868 -15.137 -18.758 1.00 88.69 96 LEU A C 1
ATOM 750 O O . LEU A 1 96 ? 2.392 -15.476 -19.816 1.00 88.69 96 LEU A O 1
ATOM 754 N N . VAL A 1 97 ? 1.019 -14.112 -18.688 1.00 90.81 97 VAL A N 1
ATOM 755 C CA . VAL A 1 97 ? 0.640 -13.305 -19.854 1.00 90.81 97 VAL A CA 1
ATOM 756 C C . VAL A 1 97 ? 1.854 -12.578 -20.438 1.00 90.81 97 VAL A C 1
ATOM 758 O O . VAL A 1 97 ? 2.038 -12.606 -21.652 1.00 90.81 97 VAL A O 1
ATOM 761 N N . LEU A 1 98 ? 2.721 -11.989 -19.605 1.00 87.19 98 LEU A N 1
ATOM 762 C CA . LEU A 1 98 ? 3.964 -11.364 -20.077 1.00 87.19 98 LEU A CA 1
ATOM 763 C C . LEU A 1 98 ? 4.861 -12.369 -20.813 1.00 87.19 98 LEU A C 1
ATOM 765 O O . LEU A 1 98 ? 5.413 -12.046 -21.865 1.00 87.19 98 LEU A O 1
ATOM 769 N N . SER A 1 99 ? 4.964 -13.595 -20.294 1.00 84.62 99 SER A N 1
ATOM 770 C CA . SER A 1 99 ? 5.732 -14.663 -20.935 1.00 84.62 99 SER A CA 1
ATOM 771 C C . SER A 1 99 ? 5.159 -15.049 -22.304 1.00 84.62 99 SER A C 1
ATOM 773 O O . SER A 1 99 ? 5.923 -15.246 -23.247 1.00 84.62 99 SER A O 1
ATOM 775 N N . LEU A 1 100 ? 3.829 -15.094 -22.445 1.00 88.69 100 LEU A N 1
ATOM 776 C CA . LEU A 1 100 ? 3.153 -15.403 -23.711 1.00 88.69 100 LEU A CA 1
ATOM 777 C C . LEU A 1 100 ? 3.276 -14.284 -24.758 1.00 88.69 100 LEU A C 1
ATOM 779 O O . LEU A 1 100 ? 3.285 -14.571 -25.952 1.00 88.69 100 LEU A O 1
ATOM 783 N N . ILE A 1 101 ? 3.405 -13.024 -24.330 1.00 90.88 101 ILE A N 1
ATOM 784 C CA . ILE A 1 101 ? 3.615 -11.856 -25.210 1.00 90.88 101 ILE A CA 1
ATOM 785 C C . ILE A 1 101 ? 5.065 -11.797 -25.750 1.00 90.88 101 ILE A C 1
ATOM 787 O O . ILE A 1 101 ? 5.389 -10.958 -26.587 1.00 90.88 101 ILE A O 1
ATOM 791 N N . GLY A 1 102 ? 5.939 -12.720 -25.331 1.00 83.81 102 GLY A N 1
ATOM 792 C CA . GLY A 1 102 ? 7.326 -12.802 -25.801 1.00 83.81 102 GLY A CA 1
ATOM 793 C C . GLY A 1 102 ? 8.306 -11.954 -24.986 1.00 83.81 102 GLY A C 1
ATOM 794 O O . GLY A 1 102 ? 9.427 -11.700 -25.428 1.00 83.81 102 GLY A O 1
ATOM 795 N N . VAL A 1 103 ? 7.918 -11.517 -23.782 1.00 83.31 103 VAL A N 1
ATOM 796 C CA . VAL A 1 103 ? 8.845 -10.884 -22.834 1.00 83.31 103 VAL A CA 1
ATOM 797 C C . VAL A 1 103 ? 9.655 -11.987 -22.150 1.00 83.31 103 VAL A C 1
ATOM 799 O O . VAL A 1 103 ? 9.217 -12.587 -21.171 1.00 83.31 103 VAL A O 1
ATOM 802 N N . HIS A 1 104 ? 10.835 -12.288 -22.694 1.00 72.62 104 HIS A N 1
ATOM 803 C CA . HIS A 1 104 ? 11.689 -13.383 -22.211 1.00 72.62 104 HIS A CA 1
ATOM 804 C C . HIS A 1 104 ? 12.676 -12.971 -21.114 1.00 72.62 104 HIS A C 1
ATOM 806 O O . HIS A 1 104 ? 13.127 -13.814 -20.342 1.00 72.62 104 HIS A O 1
ATOM 812 N N . THR A 1 105 ? 13.012 -11.686 -21.028 1.00 80.19 105 THR A N 1
ATOM 813 C CA . THR A 1 105 ? 13.964 -11.162 -20.047 1.00 80.19 105 THR A CA 1
ATOM 814 C C . THR A 1 105 ? 13.235 -10.239 -19.090 1.00 80.19 105 THR A C 1
ATOM 816 O O . THR A 1 105 ? 12.930 -9.096 -19.429 1.00 80.19 105 THR A O 1
ATOM 819 N N . ILE A 1 106 ? 12.943 -10.746 -17.896 1.00 80.62 106 ILE A N 1
ATOM 820 C CA . ILE A 1 106 ? 12.466 -9.930 -16.784 1.00 80.62 106 ILE A CA 1
ATOM 821 C C . ILE A 1 106 ? 13.556 -9.940 -15.720 1.00 80.62 106 ILE A C 1
ATOM 823 O O . ILE A 1 106 ? 14.020 -11.008 -15.314 1.00 80.62 106 ILE A O 1
ATOM 827 N N . ASP A 1 107 ? 13.953 -8.755 -15.259 1.00 86.00 107 ASP A N 1
ATOM 828 C CA . ASP A 1 107 ? 14.903 -8.637 -14.162 1.00 86.00 107 ASP A CA 1
ATOM 829 C C . ASP A 1 107 ? 14.333 -9.302 -12.908 1.00 86.00 107 ASP A C 1
ATOM 831 O O . ASP A 1 107 ? 13.303 -8.898 -12.360 1.00 86.00 107 ASP A O 1
ATOM 835 N N . ILE A 1 108 ? 15.044 -10.316 -12.415 1.00 86.00 108 ILE A N 1
ATOM 836 C CA . ILE A 1 108 ? 14.669 -11.072 -11.211 1.00 86.00 108 ILE A CA 1
ATOM 837 C C . ILE A 1 108 ? 14.516 -10.124 -10.013 1.00 86.00 108 ILE A C 1
ATOM 839 O O . ILE A 1 108 ? 13.636 -10.307 -9.173 1.00 86.00 108 ILE A O 1
ATOM 843 N N . GLN A 1 109 ? 15.333 -9.067 -9.966 1.00 85.44 109 GLN A N 1
ATOM 844 C CA . GLN A 1 109 ? 15.275 -8.035 -8.931 1.00 85.44 109 GLN A CA 1
ATOM 845 C C . GLN A 1 109 ? 13.950 -7.258 -8.962 1.00 85.44 109 GLN A C 1
ATOM 847 O O . GLN A 1 109 ? 13.388 -6.974 -7.905 1.00 85.44 109 GLN A O 1
ATOM 852 N N . ALA A 1 110 ? 13.409 -6.970 -10.150 1.00 84.94 110 ALA A N 1
ATOM 853 C CA . ALA A 1 110 ? 12.139 -6.265 -10.303 1.00 84.94 110 ALA A CA 1
ATOM 854 C C . ALA A 1 110 ? 10.951 -7.135 -9.861 1.00 84.94 110 ALA A C 1
ATOM 856 O O . ALA A 1 110 ? 10.070 -6.660 -9.145 1.00 84.94 110 ALA A O 1
ATOM 857 N N . ILE A 1 111 ? 10.960 -8.427 -10.212 1.00 87.19 111 ILE A N 1
ATOM 858 C CA . ILE A 1 111 ? 9.950 -9.392 -9.747 1.00 87.19 111 ILE A CA 1
ATOM 859 C C . ILE A 1 111 ? 10.017 -9.542 -8.223 1.00 87.19 111 ILE A C 1
ATOM 861 O O . ILE A 1 111 ? 8.984 -9.509 -7.554 1.00 87.19 111 ILE A O 1
ATOM 865 N N . ALA A 1 112 ? 11.220 -9.672 -7.658 1.00 86.31 112 ALA A N 1
ATOM 866 C CA . ALA A 1 112 ? 11.404 -9.795 -6.215 1.00 86.31 112 ALA A CA 1
ATOM 867 C C . ALA A 1 112 ? 10.898 -8.548 -5.465 1.00 86.31 112 ALA A C 1
ATOM 869 O O . ALA A 1 112 ? 10.164 -8.673 -4.480 1.00 86.31 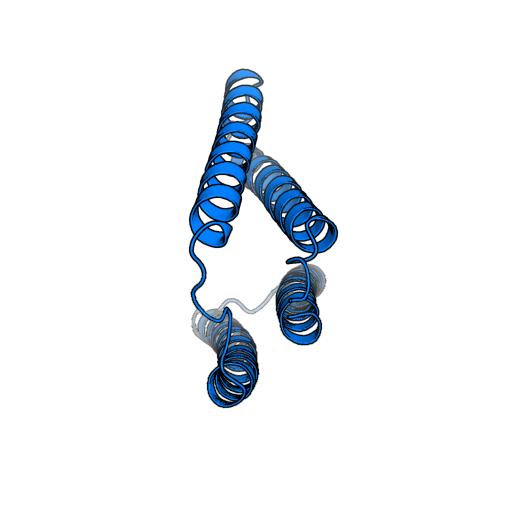112 ALA A O 1
ATOM 870 N N . ALA A 1 113 ? 11.218 -7.346 -5.958 1.00 87.62 113 ALA A N 1
ATOM 871 C CA . ALA A 1 113 ? 10.699 -6.093 -5.413 1.00 87.62 113 ALA A CA 1
ATOM 872 C C . ALA A 1 113 ? 9.162 -6.037 -5.488 1.00 87.62 113 ALA A C 1
ATOM 874 O O . ALA A 1 113 ? 8.505 -5.762 -4.487 1.00 87.62 113 ALA A O 1
ATOM 875 N N . TYR A 1 114 ? 8.575 -6.392 -6.630 1.00 88.94 114 TYR A N 1
ATOM 876 C CA . TYR A 1 114 ? 7.124 -6.436 -6.809 1.00 88.94 114 TYR A CA 1
ATOM 877 C C . TYR A 1 114 ? 6.425 -7.398 -5.831 1.00 88.94 114 TYR A C 1
ATOM 879 O O . TYR A 1 114 ? 5.499 -6.998 -5.120 1.00 88.94 114 TYR A O 1
ATOM 887 N N . LEU A 1 115 ? 6.892 -8.647 -5.730 1.00 89.44 115 LEU A N 1
ATOM 888 C CA . LEU A 1 115 ? 6.311 -9.635 -4.816 1.00 89.44 115 LEU A CA 1
ATOM 889 C C . LEU A 1 115 ? 6.473 -9.231 -3.348 1.00 89.44 115 LEU A C 1
ATOM 891 O O . LEU A 1 115 ? 5.536 -9.402 -2.571 1.00 89.44 115 LEU A O 1
ATOM 895 N N . SER A 1 116 ? 7.623 -8.672 -2.958 1.00 88.12 116 SER A N 1
ATOM 896 C CA . SER A 1 116 ? 7.838 -8.215 -1.577 1.00 88.12 116 SER A CA 1
ATOM 897 C C . SER A 1 116 ? 6.873 -7.097 -1.166 1.00 88.12 116 SER A C 1
ATOM 899 O O . SER A 1 116 ? 6.331 -7.141 -0.062 1.00 88.12 116 SER A O 1
ATOM 901 N N . ILE A 1 117 ? 6.575 -6.153 -2.066 1.00 88.88 117 ILE A N 1
ATOM 902 C CA . ILE A 1 117 ? 5.580 -5.095 -1.832 1.00 88.88 117 ILE A CA 1
ATOM 903 C C . ILE A 1 117 ? 4.184 -5.699 -1.636 1.00 88.88 117 ILE A C 1
ATOM 905 O O . ILE A 1 117 ? 3.480 -5.331 -0.694 1.00 88.88 117 ILE A O 1
ATOM 909 N N . ILE A 1 118 ? 3.792 -6.659 -2.479 1.00 88.50 118 ILE A N 1
ATOM 910 C CA . ILE A 1 118 ? 2.499 -7.349 -2.346 1.00 88.50 118 ILE A CA 1
ATOM 911 C C . ILE A 1 118 ? 2.410 -8.100 -1.017 1.00 88.50 118 ILE A C 1
ATOM 913 O O . ILE A 1 118 ? 1.402 -7.997 -0.318 1.00 88.50 118 ILE A O 1
ATOM 917 N N . TYR A 1 119 ? 3.467 -8.816 -0.630 1.00 87.94 119 TYR A N 1
ATOM 918 C CA . TYR A 1 119 ? 3.510 -9.524 0.647 1.00 87.94 119 TYR A CA 1
ATOM 919 C C . TYR A 1 119 ? 3.413 -8.576 1.847 1.00 87.94 119 TYR A C 1
ATOM 921 O O . TYR A 1 119 ? 2.721 -8.899 2.814 1.00 87.94 119 TYR A O 1
ATOM 929 N N . LEU A 1 120 ? 4.040 -7.397 1.785 1.00 87.88 120 LEU A N 1
ATOM 930 C CA . LEU A 1 120 ? 3.900 -6.368 2.818 1.00 87.88 120 LEU A CA 1
ATOM 931 C C . LEU A 1 120 ? 2.458 -5.856 2.920 1.00 87.88 120 LEU A C 1
ATOM 933 O O . LEU A 1 120 ? 1.919 -5.777 4.023 1.00 87.88 120 LEU A O 1
ATOM 937 N N . LEU A 1 121 ? 1.808 -5.573 1.788 1.00 85.56 121 LEU A N 1
ATOM 938 C CA . LEU A 1 121 ? 0.403 -5.150 1.738 1.00 85.56 121 LEU A CA 1
ATOM 939 C C . LEU A 1 121 ? -0.541 -6.200 2.339 1.00 85.56 121 LEU A C 1
ATOM 941 O O . LEU A 1 121 ? -1.379 -5.872 3.183 1.00 85.56 121 LEU A O 1
ATOM 945 N N . ILE A 1 122 ? -0.370 -7.470 1.962 1.00 88.38 122 ILE A N 1
ATOM 946 C CA . ILE A 1 122 ? -1.143 -8.587 2.522 1.00 88.38 122 ILE A CA 1
ATOM 947 C C . ILE A 1 122 ? -0.884 -8.711 4.031 1.00 88.38 122 ILE A C 1
ATOM 949 O O . ILE A 1 122 ? -1.825 -8.860 4.811 1.00 88.38 122 ILE A O 1
ATOM 953 N N . GLY A 1 123 ? 0.378 -8.607 4.456 1.00 84.06 123 GLY A N 1
ATOM 954 C CA . GLY A 1 123 ? 0.776 -8.689 5.860 1.00 84.06 123 GLY A CA 1
ATOM 955 C C . GLY A 1 123 ? 0.114 -7.618 6.728 1.00 84.06 123 GLY A C 1
ATOM 956 O O . GLY A 1 123 ? -0.445 -7.941 7.777 1.00 84.06 123 GLY A O 1
ATOM 957 N N . VAL A 1 124 ? 0.102 -6.361 6.273 1.00 83.31 124 VAL A N 1
ATOM 958 C CA . VAL A 1 124 ? -0.587 -5.261 6.969 1.00 83.31 124 VAL A CA 1
ATOM 959 C C . VAL A 1 124 ? -2.094 -5.517 7.038 1.00 83.31 124 VAL A C 1
ATOM 961 O O . VAL A 1 124 ? -2.684 -5.359 8.107 1.00 83.31 124 VAL A O 1
ATOM 964 N N . GLY A 1 125 ? -2.714 -5.992 5.952 1.00 79.50 125 GLY A N 1
ATOM 965 C CA . GLY A 1 125 ? -4.139 -6.342 5.939 1.00 79.50 125 GLY A CA 1
ATOM 966 C C . GLY A 1 125 ? -4.506 -7.419 6.967 1.00 79.50 125 GLY A C 1
ATOM 967 O O . GLY A 1 125 ? -5.487 -7.279 7.700 1.00 79.50 125 GLY A O 1
ATOM 968 N N . ILE A 1 126 ? -3.684 -8.464 7.090 1.00 84.25 126 ILE A N 1
ATOM 969 C CA . ILE A 1 126 ? -3.884 -9.535 8.079 1.00 84.25 126 ILE A CA 1
ATOM 970 C C . ILE A 1 126 ? -3.673 -9.019 9.509 1.00 84.25 126 ILE A C 1
ATOM 972 O O . ILE A 1 126 ? -4.434 -9.379 10.410 1.00 84.25 126 ILE A O 1
ATOM 976 N N . LEU A 1 127 ? -2.665 -8.169 9.734 1.00 82.00 127 LEU A N 1
ATOM 977 C CA . LEU A 1 127 ? -2.394 -7.578 11.047 1.00 82.00 127 LEU A CA 1
ATOM 978 C C . LEU A 1 127 ? -3.549 -6.709 11.544 1.00 82.00 127 LEU A C 1
ATOM 980 O O . LEU A 1 127 ? -3.861 -6.755 12.733 1.00 82.00 127 LEU A O 1
ATOM 984 N N . VAL A 1 128 ? -4.198 -5.961 10.653 1.00 77.31 128 VAL A N 1
ATOM 985 C CA . VAL A 1 128 ? -5.388 -5.178 11.000 1.00 77.31 128 VAL A CA 1
ATOM 986 C C . VAL A 1 128 ? -6.512 -6.110 11.452 1.00 77.31 128 VAL A C 1
ATOM 988 O O . VAL A 1 128 ? -7.036 -5.936 12.544 1.00 77.31 128 VAL A O 1
ATOM 991 N N . ILE A 1 129 ? -6.820 -7.156 10.681 1.00 77.31 129 ILE A N 1
ATOM 992 C CA . ILE A 1 129 ? -7.942 -8.066 10.978 1.00 77.31 129 ILE A CA 1
ATOM 993 C C . ILE A 1 129 ? -7.715 -8.881 12.247 1.00 77.31 129 ILE A C 1
ATOM 995 O O . ILE A 1 129 ? -8.657 -9.125 12.988 1.00 77.31 129 ILE A O 1
ATOM 999 N N . LYS A 1 130 ? -6.475 -9.290 12.530 1.00 73.19 130 LYS A N 1
ATOM 1000 C CA . LYS A 1 130 ? -6.146 -10.015 13.765 1.00 73.19 130 LYS A CA 1
ATOM 1001 C C . LYS A 1 130 ? -6.430 -9.191 15.030 1.00 73.19 130 LYS A C 1
ATOM 1003 O O . LYS A 1 130 ? -6.614 -9.776 16.093 1.00 73.19 130 LYS A O 1
ATOM 1008 N N . ASN A 1 131 ? -6.381 -7.864 14.929 1.00 64.19 131 ASN A N 1
ATOM 1009 C CA . ASN A 1 131 ? -6.496 -6.950 16.064 1.00 64.19 131 ASN A CA 1
ATOM 1010 C C . ASN A 1 131 ? -7.846 -6.211 16.131 1.00 64.19 131 ASN A C 1
ATOM 1012 O O . ASN A 1 131 ? -7.996 -5.336 16.990 1.00 64.19 131 ASN A O 1
ATOM 1016 N N . ILE A 1 132 ? -8.790 -6.559 15.247 1.00 61.94 132 ILE A N 1
ATOM 1017 C CA . ILE A 1 132 ? -10.220 -6.223 15.343 1.00 61.94 132 ILE A CA 1
ATOM 1018 C C . ILE A 1 132 ? -10.896 -7.293 16.201 1.00 61.94 132 ILE A C 1
ATOM 1020 O O . ILE A 1 132 ? -11.605 -6.902 17.153 1.00 61.94 132 ILE A O 1
#

Radius of gyration: 19.04 Å; chains: 1; bounding box: 40×38×51 Å

Organism: NCBI:txid1076179

Secondary structure (DSSP, 8-state):
-----HHHHHHHHHHHHHHHHHHHHHHHHHTT---HHHHHHHHHHHHHHHHHHHHHHHHHTTS---S--HHHHHHHHHHHHHHHHHHHHHHHHHHHHHHHTT-----HHHHHHHHHHHHHHHHHHHHHHHT-

pLDDT: mean 81.2, std 9.88, range [40.28, 93.56]

Sequence (132 aa):
MKQTNIKWLIIFLIFFTVCSQIGFYIGGNIAGIYNLENIAATLVGSSIASIILVVITINHNKKNIPEFDERSIALMKNVSHYIAHAFLLISCVIILVLSLIGVHTIDIQAIAAYLSIIYLLIGVGILVIKNI

Foldseek 3Di:
DDPPPVVLLVVVLVVVLVVQLVVCVVVCVVVVNPDPVVSVVSNVVSVVVSVVVVVVVVVVVVDPDPPDDPVRLVVLLVVLVVVLVVVVVVLVVVVVVCVVVVVPDDPPVVNVVVVVVSVVVSVSSNVSSVVD